Protein AF-A0A963DL92-F1 (afdb_monomer_lite)

pLDDT: mean 77.67, std 17.85, range [33.75, 96.62]

Secondary structure (DSSP, 8-state):
--------------TTSHHHHHHHHHHHHHHHHHHHHHIIIIITTPEEEEEEEEEETTEEEEEEEEEETTEEEEEEEEEETTS-EEEEEEEE---S--------PPPHHHHHHHHHHHHHHHTPPTT-SEEEEEEEEETTEEEEEEEETTEEEEEE-

Sequence (157 aa):
MMRLMVAGVAAGLPLGAAIADLQSETRADVTQLCENAIGDKGYKGYRFEDIEFNEARSGYSVTGQISRGSHRYEFNCVVSTRMSITDLVINPLSGDDDSRSVNSGAPAEAQVACAEEADKYWGLKDGASVPGKSKSTGSGMYEVQVAGGHHRGICTV

Foldseek 3Di:
DDDDDDDDDDPPDPPPPPVVVVVVVLQVLLVVLLVVVVVVLVLPPWDWAPWDWDDDPFFIKIWGWTDDPQWIWIWIWTAGPVRHTPDIDIGTDDDDDDDDDPADFQGSSLQSVVQQVVCVVVVHPRPQKGWDGKHAPDPSKMWTWIDGDPDTDIDID

Radius of gyration: 24.74 Å; chains: 1; bounding box: 31×30×101 Å

Structure (mmCIF, N/CA/C/O backbone):
data_AF-A0A963DL92-F1
#
_entry.id   AF-A0A963DL92-F1
#
loop_
_atom_site.group_PDB
_atom_site.id
_atom_site.type_symbol
_atom_site.label_atom_id
_atom_site.label_alt_id
_atom_site.label_comp_id
_atom_site.label_asym_id
_atom_site.label_entity_id
_atom_site.label_seq_id
_atom_site.pdbx_PDB_ins_code
_atom_site.Cartn_x
_atom_site.Cartn_y
_atom_site.Cartn_z
_atom_site.occupancy
_atom_site.B_iso_or_equiv
_atom_site.auth_seq_id
_atom_site.auth_comp_id
_atom_site.auth_asym_id
_atom_site.auth_atom_id
_atom_site.pdbx_PDB_model_num
ATOM 1 N N . MET A 1 1 ? 15.003 -1.051 79.316 1.00 36.47 1 MET A N 1
ATOM 2 C CA . MET A 1 1 ? 14.473 0.177 78.680 1.00 36.47 1 MET A CA 1
ATOM 3 C C . MET A 1 1 ? 14.297 -0.138 77.197 1.00 36.47 1 MET A C 1
ATOM 5 O O . MET A 1 1 ? 15.255 -0.594 76.604 1.00 36.47 1 MET A O 1
ATOM 9 N N . MET A 1 2 ? 13.054 -0.221 76.699 1.00 34.53 2 MET A N 1
ATOM 10 C CA . MET A 1 2 ? 12.423 0.847 75.886 1.00 34.53 2 MET A CA 1
ATOM 11 C C . MET A 1 2 ? 12.950 0.777 74.430 1.00 34.53 2 MET A C 1
ATOM 13 O O . MET A 1 2 ? 14.148 0.880 74.248 1.00 34.53 2 MET A O 1
ATOM 17 N N . ARG A 1 3 ? 12.193 0.593 73.341 1.00 33.75 3 ARG A N 1
ATOM 18 C CA . ARG A 1 3 ? 10.759 0.702 73.029 1.00 33.75 3 ARG A CA 1
ATOM 19 C C . ARG A 1 3 ? 10.532 0.012 71.666 1.00 33.75 3 ARG A C 1
ATOM 21 O O . ARG A 1 3 ? 11.395 0.091 70.798 1.00 33.75 3 ARG A O 1
ATOM 28 N N . LEU A 1 4 ? 9.364 -0.605 71.491 1.00 40.56 4 LEU A N 1
ATOM 29 C CA . LEU A 1 4 ? 8.785 -1.000 70.202 1.00 40.56 4 LEU A CA 1
ATOM 30 C C . LEU A 1 4 ? 8.721 0.213 69.250 1.00 40.56 4 LEU A C 1
ATOM 32 O O . LEU A 1 4 ? 8.259 1.274 69.671 1.00 40.56 4 LEU A O 1
ATOM 36 N N . MET A 1 5 ? 9.069 0.035 67.973 1.00 42.16 5 MET A N 1
ATOM 37 C CA . MET A 1 5 ? 8.526 0.848 66.880 1.00 42.16 5 MET A CA 1
ATOM 38 C C . MET A 1 5 ? 8.132 -0.061 65.718 1.00 42.16 5 MET A C 1
ATOM 40 O O . MET A 1 5 ? 8.973 -0.581 64.992 1.00 42.16 5 MET A O 1
ATOM 44 N N . VAL A 1 6 ? 6.821 -0.240 65.574 1.00 47.19 6 VAL A N 1
ATOM 45 C CA . VAL A 1 6 ? 6.169 -0.621 64.324 1.00 47.19 6 VAL A CA 1
ATOM 46 C C . VAL A 1 6 ? 5.754 0.690 63.665 1.00 47.19 6 VAL A C 1
ATOM 48 O O . VAL A 1 6 ? 5.028 1.472 64.274 1.00 47.19 6 VAL A O 1
ATOM 51 N N . ALA A 1 7 ? 6.198 0.928 62.437 1.00 47.44 7 ALA A N 1
ATOM 52 C CA . ALA A 1 7 ? 5.613 1.933 61.561 1.00 47.44 7 ALA A CA 1
ATOM 53 C C . ALA A 1 7 ? 5.564 1.338 60.155 1.00 47.44 7 ALA A C 1
ATOM 55 O O . ALA A 1 7 ? 6.566 1.274 59.446 1.00 47.44 7 ALA A O 1
ATOM 56 N N . GLY A 1 8 ? 4.385 0.826 59.804 1.00 52.25 8 GLY A N 1
ATOM 57 C CA . GLY A 1 8 ? 4.052 0.481 58.435 1.00 52.25 8 GLY A CA 1
ATOM 58 C C . GLY A 1 8 ? 3.952 1.751 57.598 1.00 52.25 8 GLY A C 1
ATOM 59 O O . GLY A 1 8 ? 3.365 2.742 58.028 1.00 52.25 8 GLY A O 1
ATOM 60 N N . VAL A 1 9 ? 4.503 1.697 56.392 1.00 50.34 9 VAL A N 1
ATOM 61 C CA . VAL A 1 9 ? 4.176 2.638 55.325 1.00 50.34 9 VAL A CA 1
ATOM 62 C C . VAL A 1 9 ? 3.711 1.799 54.148 1.00 50.34 9 VAL A C 1
ATOM 64 O O . VAL A 1 9 ? 4.392 0.875 53.706 1.00 50.34 9 VAL A O 1
ATOM 67 N N . ALA A 1 10 ? 2.482 2.085 53.740 1.00 47.81 10 ALA A N 1
ATOM 68 C CA . ALA A 1 10 ? 1.745 1.421 52.690 1.00 47.81 10 ALA A CA 1
ATOM 69 C C . ALA A 1 10 ? 2.551 1.362 51.386 1.00 47.81 10 ALA A C 1
ATOM 71 O O . ALA A 1 10 ? 3.040 2.380 50.895 1.00 47.81 10 ALA A O 1
ATOM 72 N N . ALA A 1 11 ? 2.627 0.167 50.803 1.00 43.91 11 ALA A N 1
ATOM 73 C CA . ALA A 1 11 ? 2.991 -0.020 49.410 1.00 43.91 11 ALA A CA 1
ATOM 74 C C . ALA A 1 11 ? 1.883 0.591 48.535 1.00 43.91 11 ALA A C 1
ATOM 76 O O . ALA A 1 11 ? 0.905 -0.067 48.185 1.00 43.91 11 ALA A O 1
ATOM 77 N N . GLY A 1 12 ? 2.008 1.881 48.228 1.00 38.47 12 GLY A N 1
ATOM 78 C CA . GLY A 1 12 ? 1.259 2.515 47.153 1.00 38.47 12 GLY A CA 1
ATOM 79 C C . GLY A 1 12 ? 1.788 1.989 45.825 1.00 38.47 12 GLY A C 1
ATOM 80 O O . GLY A 1 12 ? 2.791 2.484 45.322 1.00 38.47 12 GLY A O 1
ATOM 81 N N . LEU A 1 13 ? 1.142 0.958 45.282 1.00 45.78 13 LEU A N 1
ATOM 82 C CA . LEU A 1 13 ? 1.351 0.531 43.902 1.00 45.78 13 LEU A CA 1
ATOM 83 C C . LEU A 1 13 ? 0.951 1.692 42.975 1.00 45.78 13 LEU A C 1
ATOM 85 O O . LEU A 1 13 ? -0.201 2.132 43.038 1.00 45.78 13 LEU A O 1
ATOM 89 N N . PRO A 1 14 ? 1.839 2.189 42.098 1.00 41.75 14 PRO A N 1
ATOM 90 C CA . PRO A 1 14 ? 1.414 3.062 41.022 1.00 41.75 14 PRO A CA 1
ATOM 91 C C . PRO A 1 14 ? 0.637 2.207 40.013 1.00 41.75 14 PRO A C 1
ATOM 93 O O . PRO A 1 14 ? 1.210 1.589 39.124 1.00 41.75 14 PRO A O 1
ATOM 96 N N . LEU A 1 15 ? -0.692 2.183 40.127 1.00 48.38 15 LEU A N 1
ATOM 97 C CA . LEU A 1 15 ? -1.608 1.584 39.140 1.00 48.38 15 LEU A CA 1
ATOM 98 C C . LEU A 1 15 ? -1.651 2.357 37.798 1.00 48.38 15 LEU A C 1
ATOM 100 O O . LEU A 1 15 ? -2.562 2.167 37.002 1.00 48.38 15 LEU A O 1
ATOM 104 N N . GLY A 1 16 ? -0.678 3.236 37.534 1.00 48.31 16 GLY A N 1
ATOM 105 C CA . GLY A 1 16 ? -0.643 4.115 36.362 1.00 48.31 16 GLY A CA 1
ATOM 106 C C . GLY A 1 16 ? 0.218 3.638 35.188 1.00 48.31 16 GLY A C 1
ATOM 107 O O . GLY A 1 16 ? 0.188 4.284 34.149 1.00 48.31 16 GLY A O 1
ATOM 108 N N . ALA A 1 17 ? 0.984 2.547 35.317 1.00 49.34 17 ALA A N 1
ATOM 109 C CA . ALA A 1 17 ? 1.917 2.118 34.263 1.00 49.34 17 ALA A CA 1
ATOM 110 C C . ALA A 1 17 ? 1.283 1.207 33.191 1.00 49.34 17 ALA A C 1
ATOM 112 O O . ALA A 1 17 ? 1.635 1.300 32.024 1.00 49.34 17 ALA A O 1
ATOM 113 N N . ALA A 1 18 ? 0.288 0.387 33.547 1.00 53.22 18 ALA A N 1
ATOM 114 C CA . ALA A 1 18 ? -0.220 -0.659 32.649 1.00 53.22 18 ALA A CA 1
ATOM 115 C C . ALA A 1 18 ? -1.018 -0.147 31.432 1.00 53.22 18 ALA A C 1
ATOM 117 O O . ALA A 1 18 ? -1.270 -0.904 30.500 1.00 53.22 18 ALA A O 1
ATOM 118 N N . ILE A 1 19 ? -1.447 1.118 31.432 1.00 52.81 19 ILE A N 1
ATOM 119 C CA . ILE A 1 19 ? -2.308 1.670 30.371 1.00 52.81 19 ILE A CA 1
ATOM 120 C C . ILE A 1 19 ? -1.470 2.226 29.208 1.00 52.81 19 ILE A C 1
ATOM 122 O O . ILE A 1 19 ? -1.886 2.146 28.056 1.00 52.81 19 ILE A O 1
ATOM 126 N N . ALA A 1 20 ? -0.273 2.744 29.499 1.00 57.88 20 ALA A N 1
ATOM 127 C CA . ALA A 1 20 ? 0.633 3.274 28.480 1.00 57.88 20 ALA A CA 1
ATOM 128 C C . ALA A 1 20 ? 1.276 2.151 27.649 1.00 57.88 20 ALA A C 1
ATOM 130 O O . ALA A 1 20 ? 1.377 2.276 26.428 1.00 57.88 20 ALA A O 1
ATOM 131 N N . ASP A 1 21 ? 1.640 1.037 28.295 1.00 59.97 21 ASP A N 1
ATOM 132 C CA . ASP A 1 21 ? 2.206 -0.134 27.615 1.00 59.97 21 ASP A CA 1
ATOM 133 C C . ASP A 1 21 ? 1.187 -0.777 26.656 1.00 59.97 21 ASP A C 1
ATOM 135 O O . ASP A 1 21 ? 1.521 -1.068 25.508 1.00 59.97 21 ASP A O 1
ATOM 139 N N . LEU A 1 22 ? -0.087 -0.887 27.063 1.00 60.44 22 LEU A N 1
ATOM 140 C CA . LEU A 1 22 ? -1.154 -1.431 26.209 1.00 60.44 22 LEU A CA 1
ATOM 141 C C . LEU A 1 22 ? -1.434 -0.571 24.966 1.00 60.44 22 LEU A C 1
ATOM 143 O O . LEU A 1 22 ? -1.675 -1.105 23.881 1.00 60.44 22 LEU A O 1
ATOM 147 N N . GLN A 1 23 ? -1.419 0.759 25.108 1.00 64.38 23 GLN A N 1
ATOM 148 C CA . GLN A 1 23 ? -1.606 1.658 23.965 1.00 64.38 23 GLN A CA 1
ATOM 149 C C . GLN A 1 23 ? -0.416 1.608 23.000 1.00 64.38 23 GLN A C 1
ATOM 151 O O . GLN A 1 23 ? -0.613 1.680 21.786 1.00 64.38 23 GLN A O 1
ATOM 156 N N . SER A 1 24 ? 0.807 1.443 23.514 1.00 70.06 24 SER A N 1
ATOM 157 C CA . SER A 1 24 ? 1.994 1.274 22.672 1.00 70.06 24 SER A CA 1
ATOM 158 C C . SER A 1 24 ? 1.967 -0.044 21.892 1.00 70.06 24 SER A C 1
ATOM 160 O O . SER A 1 24 ? 2.336 -0.051 20.718 1.00 70.06 24 SER A O 1
ATOM 162 N N . GLU A 1 25 ? 1.518 -1.136 22.516 1.00 81.81 25 GLU A N 1
ATOM 163 C CA . GLU A 1 25 ? 1.396 -2.453 21.875 1.00 81.81 25 GLU A CA 1
ATOM 164 C C . GLU A 1 25 ? 0.325 -2.433 20.776 1.00 81.81 25 GLU A C 1
ATOM 166 O O . GLU A 1 25 ? 0.605 -2.756 19.624 1.00 81.81 25 GLU A O 1
ATOM 171 N N . THR A 1 26 ? -0.859 -1.889 21.082 1.00 87.50 26 THR A N 1
ATOM 172 C CA . THR A 1 26 ? -1.956 -1.753 20.107 1.00 87.50 26 THR A CA 1
ATOM 173 C C . THR A 1 26 ? -1.536 -0.911 18.901 1.00 87.50 26 THR A C 1
ATOM 175 O O . THR A 1 26 ? -1.816 -1.266 17.757 1.00 87.50 26 THR A O 1
ATOM 178 N N . ARG A 1 27 ? -0.829 0.204 19.130 1.00 90.81 27 ARG A N 1
ATOM 179 C CA . ARG A 1 27 ? -0.306 1.038 18.043 1.00 90.81 27 ARG A CA 1
ATOM 180 C C . ARG A 1 27 ? 0.640 0.252 17.137 1.00 90.81 27 ARG A C 1
ATOM 182 O O . ARG A 1 27 ? 0.532 0.382 15.917 1.00 90.81 27 ARG A O 1
ATOM 189 N N . ALA A 1 28 ? 1.560 -0.521 17.710 1.00 91.81 28 ALA A N 1
ATOM 190 C CA . ALA A 1 28 ? 2.516 -1.314 16.944 1.00 91.81 28 ALA A CA 1
ATOM 191 C C . ALA A 1 28 ? 1.803 -2.388 16.110 1.00 91.81 28 ALA A C 1
ATOM 193 O O . ALA A 1 28 ? 2.036 -2.469 14.904 1.00 91.81 28 ALA A O 1
ATOM 194 N N . ASP A 1 29 ? 0.868 -3.120 16.716 1.00 93.69 29 ASP A N 1
ATOM 195 C CA . ASP A 1 29 ? 0.114 -4.184 16.049 1.00 93.69 29 ASP A CA 1
ATOM 196 C C . ASP A 1 29 ? -0.736 -3.657 14.891 1.00 93.69 29 ASP A C 1
ATOM 198 O O . ASP A 1 29 ? -0.721 -4.213 13.792 1.00 93.69 29 ASP A O 1
ATOM 202 N N . VAL A 1 30 ? -1.467 -2.558 15.108 1.00 94.69 30 VAL A N 1
ATOM 203 C CA . VAL A 1 30 ? -2.293 -1.940 14.062 1.00 94.69 30 VAL A CA 1
ATOM 204 C C . VAL A 1 30 ? -1.412 -1.391 12.939 1.00 94.69 30 VAL A C 1
ATOM 206 O O . VAL A 1 30 ? -1.735 -1.576 11.765 1.00 94.69 30 VAL A O 1
ATOM 209 N N . THR A 1 31 ? -0.287 -0.750 13.275 1.00 95.69 31 THR A N 1
ATOM 210 C CA . THR A 1 31 ? 0.663 -0.248 12.269 1.00 95.69 31 THR A CA 1
ATOM 211 C C . THR A 1 31 ? 1.191 -1.399 11.422 1.00 95.69 31 THR A C 1
ATOM 213 O O . THR A 1 31 ? 1.095 -1.347 10.199 1.00 95.69 31 THR A O 1
ATOM 216 N N . GLN A 1 32 ? 1.641 -2.485 12.050 1.00 95.25 32 GLN A N 1
ATOM 217 C CA . GLN A 1 32 ? 2.167 -3.647 11.342 1.00 95.25 32 GLN A CA 1
ATOM 218 C C . GLN A 1 32 ? 1.101 -4.359 10.496 1.00 95.25 32 GLN A C 1
ATOM 220 O O . GLN A 1 32 ? 1.389 -4.816 9.389 1.00 95.25 32 GLN A O 1
ATOM 225 N N . LEU A 1 33 ? -0.147 -4.424 10.970 1.00 95.50 33 LEU A N 1
ATOM 226 C CA . LEU A 1 33 ? -1.269 -4.942 10.188 1.00 95.50 33 LEU A CA 1
ATOM 227 C C . LEU A 1 33 ? -1.478 -4.126 8.902 1.00 95.50 33 LEU A C 1
ATOM 229 O O . LEU A 1 33 ? -1.632 -4.703 7.824 1.00 95.50 33 LEU A O 1
ATOM 233 N N . CYS A 1 34 ? -1.443 -2.796 9.008 1.00 95.94 34 CYS A N 1
ATOM 234 C CA . CYS A 1 34 ? -1.563 -1.898 7.863 1.00 95.94 34 CYS A CA 1
ATOM 235 C C . CYS A 1 34 ? -0.368 -2.010 6.907 1.00 95.94 34 CYS A C 1
ATOM 237 O O . CYS A 1 34 ? -0.576 -2.107 5.699 1.00 95.94 34 CYS A O 1
ATOM 239 N N . GLU A 1 35 ? 0.865 -2.062 7.418 1.00 95.44 35 GLU A N 1
ATOM 240 C CA . GLU A 1 35 ? 2.072 -2.244 6.601 1.00 95.44 35 GLU A CA 1
ATOM 241 C C . GLU A 1 35 ? 2.029 -3.549 5.797 1.00 95.44 35 GLU A C 1
ATOM 243 O O . GLU A 1 35 ? 2.324 -3.552 4.599 1.00 95.44 35 GLU A O 1
ATOM 248 N N . ASN A 1 36 ? 1.600 -4.648 6.426 1.00 95.06 36 ASN A N 1
ATOM 249 C CA . ASN A 1 36 ? 1.455 -5.942 5.760 1.00 95.06 36 ASN A CA 1
ATOM 250 C C . ASN A 1 36 ? 0.428 -5.882 4.627 1.00 95.06 36 ASN A C 1
ATOM 252 O O . ASN A 1 36 ? 0.716 -6.319 3.516 1.00 95.06 36 ASN A O 1
ATOM 256 N N . ALA A 1 37 ? -0.743 -5.292 4.873 1.00 93.44 37 ALA A N 1
ATOM 257 C CA . ALA A 1 37 ? -1.780 -5.187 3.852 1.00 93.44 37 ALA A CA 1
ATOM 258 C C . ALA A 1 37 ? -1.406 -4.245 2.703 1.00 93.44 37 ALA A C 1
ATOM 260 O O . ALA A 1 37 ? -1.729 -4.521 1.549 1.00 93.44 37 ALA A O 1
ATOM 261 N N . ILE A 1 38 ? -0.689 -3.160 2.998 1.00 91.69 38 ILE A N 1
ATOM 262 C CA . ILE A 1 38 ? -0.095 -2.286 1.981 1.00 91.69 38 ILE A CA 1
ATOM 263 C C . ILE A 1 38 ? 0.924 -3.075 1.152 1.00 91.69 38 ILE A C 1
ATOM 265 O O . ILE A 1 38 ? 0.893 -3.033 -0.07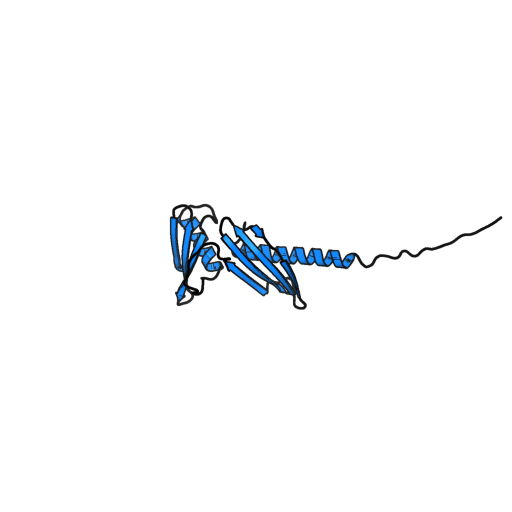8 1.00 91.69 38 ILE A O 1
ATOM 269 N N . GLY A 1 39 ? 1.775 -3.870 1.805 1.00 88.00 39 GLY A N 1
ATOM 270 C CA . GLY A 1 39 ? 2.673 -4.801 1.132 1.00 88.00 39 GLY A CA 1
ATOM 271 C C . GLY A 1 39 ? 1.925 -5.777 0.220 1.00 88.00 39 GLY A C 1
ATOM 272 O O . GLY A 1 39 ? 2.297 -5.947 -0.938 1.00 88.00 39 GLY A O 1
ATOM 273 N N . ASP A 1 40 ? 0.847 -6.390 0.694 1.00 86.56 40 ASP A N 1
ATOM 274 C CA . ASP A 1 40 ? 0.054 -7.345 -0.088 1.00 86.56 40 ASP A CA 1
ATOM 275 C C . ASP A 1 40 ? -0.709 -6.699 -1.257 1.00 86.56 40 ASP A C 1
ATOM 277 O O . ASP A 1 40 ? -1.036 -7.391 -2.219 1.00 86.56 40 ASP A O 1
ATOM 281 N N . LYS A 1 41 ? -0.896 -5.371 -1.245 1.00 81.25 41 LYS A N 1
ATOM 282 C CA . LYS A 1 41 ? -1.334 -4.583 -2.412 1.00 81.25 41 LYS A CA 1
ATOM 283 C C . LYS A 1 41 ? -0.216 -4.272 -3.422 1.00 81.25 41 LYS A C 1
ATOM 285 O O . LYS A 1 41 ? -0.452 -3.536 -4.374 1.00 81.25 41 LYS A O 1
ATOM 290 N N . GLY A 1 42 ? 0.989 -4.814 -3.229 1.00 81.94 42 GLY A N 1
ATOM 291 C CA . GLY A 1 42 ? 2.130 -4.671 -4.142 1.00 81.94 42 GLY A CA 1
ATOM 292 C C . GLY A 1 42 ? 3.169 -3.632 -3.730 1.00 81.94 42 GLY A C 1
ATOM 293 O O . GLY A 1 42 ? 4.165 -3.438 -4.421 1.00 81.94 42 GLY A O 1
ATOM 294 N N . TYR A 1 43 ? 3.004 -2.997 -2.571 1.00 87.25 43 TYR A N 1
ATOM 295 C CA . TYR A 1 43 ? 3.946 -1.995 -2.069 1.00 87.25 43 TYR A CA 1
ATOM 296 C C . TYR A 1 43 ? 5.050 -2.609 -1.188 1.00 87.25 43 TYR A C 1
ATOM 298 O O . TYR A 1 43 ? 5.625 -1.940 -0.325 1.00 87.25 43 TYR A O 1
ATOM 306 N N . LYS A 1 44 ? 5.392 -3.892 -1.389 1.00 87.31 44 LYS A N 1
ATOM 307 C CA . LYS A 1 44 ? 6.505 -4.535 -0.665 1.00 87.31 44 LYS A CA 1
ATOM 308 C C . LYS A 1 44 ? 7.815 -3.801 -0.954 1.00 87.31 44 LYS A C 1
ATOM 310 O O . LYS A 1 44 ? 8.163 -3.515 -2.100 1.00 87.31 44 LYS A O 1
ATOM 315 N N . GLY A 1 45 ? 8.550 -3.496 0.114 1.00 84.12 45 GLY A N 1
ATOM 316 C CA . GLY A 1 45 ? 9.825 -2.779 0.044 1.00 84.12 45 GLY A CA 1
ATOM 317 C C . GLY A 1 45 ? 9.710 -1.261 -0.130 1.00 84.12 45 GLY A C 1
ATOM 318 O O . GLY A 1 45 ? 10.743 -0.606 -0.280 1.00 84.12 45 GLY A O 1
ATOM 319 N N . TYR A 1 46 ? 8.501 -0.691 -0.102 1.00 90.75 46 TYR A N 1
ATOM 320 C CA . TYR A 1 46 ? 8.333 0.755 0.042 1.00 90.75 46 TYR A CA 1
ATOM 321 C C . TYR A 1 46 ? 8.717 1.192 1.460 1.00 90.75 46 TYR A C 1
ATOM 323 O O . TYR A 1 46 ? 8.589 0.434 2.422 1.00 90.75 46 TYR A O 1
ATOM 331 N N . ARG A 1 47 ? 9.223 2.419 1.583 1.00 93.94 47 ARG A N 1
ATOM 332 C CA . ARG A 1 47 ? 9.568 3.040 2.863 1.00 93.94 47 ARG A CA 1
ATOM 333 C C . ARG A 1 47 ? 8.354 3.755 3.421 1.00 93.94 47 ARG A C 1
ATOM 335 O O . ARG A 1 47 ? 7.745 4.536 2.703 1.00 93.94 47 ARG A O 1
ATOM 342 N N . PHE A 1 48 ? 8.046 3.499 4.682 1.00 94.56 48 PHE A N 1
ATOM 343 C CA . PHE A 1 48 ? 6.980 4.161 5.420 1.00 94.56 48 PHE A CA 1
ATOM 344 C C . PHE A 1 48 ? 7.509 5.457 6.042 1.00 94.56 48 PHE A C 1
ATOM 346 O O . PHE A 1 48 ? 8.549 5.460 6.702 1.00 94.56 48 PHE A O 1
ATOM 353 N N . GLU A 1 49 ? 6.811 6.560 5.799 1.00 93.62 49 GLU A N 1
ATOM 354 C CA . GLU A 1 49 ? 7.180 7.918 6.203 1.00 93.62 49 GLU A CA 1
ATOM 355 C C . GLU A 1 49 ? 5.946 8.622 6.787 1.00 93.62 49 GLU A C 1
ATOM 357 O O . GLU A 1 49 ? 4.814 8.275 6.453 1.00 93.62 49 GLU A O 1
ATOM 362 N N . ASP A 1 50 ? 6.153 9.600 7.674 1.00 93.75 50 ASP A N 1
ATOM 363 C CA . ASP A 1 50 ? 5.082 10.426 8.258 1.00 93.75 50 ASP A CA 1
ATOM 364 C C . ASP A 1 50 ? 3.907 9.617 8.855 1.00 93.75 50 ASP A C 1
ATOM 366 O O . ASP A 1 50 ? 2.739 9.963 8.683 1.00 93.75 50 ASP A O 1
ATOM 370 N N . ILE A 1 51 ? 4.217 8.509 9.543 1.00 95.44 51 ILE A N 1
ATOM 371 C CA . ILE A 1 51 ? 3.212 7.584 10.082 1.0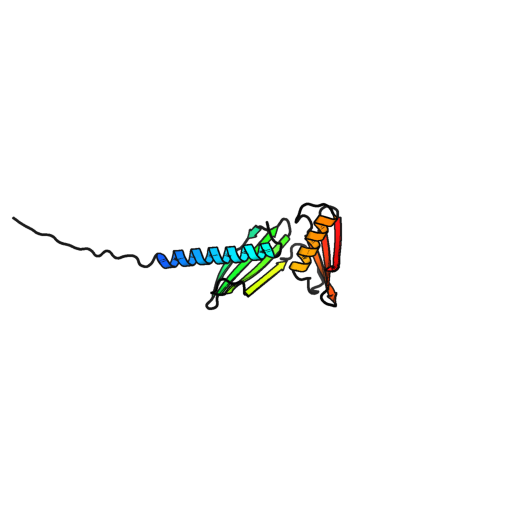0 95.44 51 ILE A CA 1
ATOM 372 C C . ILE A 1 51 ? 2.504 8.186 11.293 1.00 95.44 51 ILE A C 1
ATOM 374 O O . ILE A 1 51 ? 3.103 8.418 12.349 1.00 95.44 51 ILE A O 1
ATOM 378 N N . GLU A 1 52 ? 1.195 8.342 11.162 1.00 94.94 52 GLU A N 1
ATOM 379 C CA . GLU A 1 52 ? 0.304 8.821 12.201 1.00 94.94 52 GLU A CA 1
ATOM 380 C C . GLU A 1 52 ? -0.698 7.729 12.579 1.00 94.94 52 GLU A C 1
ATOM 382 O O . GLU A 1 52 ? -1.358 7.127 11.732 1.00 94.94 52 GLU A O 1
ATOM 387 N N . PHE A 1 53 ? -0.800 7.470 13.881 1.00 94.56 53 PHE A N 1
ATOM 388 C CA . PHE A 1 53 ? -1.758 6.532 14.448 1.00 94.56 53 PHE A CA 1
ATOM 389 C C . PHE A 1 53 ? -2.854 7.314 15.161 1.00 94.56 53 PHE A C 1
ATOM 391 O O . PHE A 1 53 ? -2.566 8.130 16.037 1.00 94.56 53 PHE A O 1
ATOM 398 N N . ASN A 1 54 ? -4.098 7.009 14.820 1.00 93.06 54 ASN A N 1
ATOM 399 C CA . ASN A 1 54 ? -5.281 7.629 15.384 1.00 93.06 54 ASN A CA 1
ATOM 400 C C . ASN A 1 54 ? -6.209 6.552 15.960 1.00 93.06 54 ASN A C 1
ATOM 402 O O . ASN A 1 54 ? -6.581 5.595 15.280 1.00 93.06 54 ASN A O 1
ATOM 406 N N . GLU A 1 55 ? -6.593 6.716 17.224 1.00 91.06 55 GLU A N 1
ATOM 407 C CA . GLU A 1 55 ? -7.547 5.847 17.916 1.00 91.06 55 GLU A CA 1
ATOM 408 C C . GLU A 1 55 ? -8.931 6.511 17.938 1.00 91.06 55 GLU A C 1
ATOM 410 O O . GLU A 1 55 ? -9.083 7.664 18.344 1.00 91.06 55 GLU A O 1
ATOM 415 N N . ALA A 1 56 ? -9.959 5.776 17.518 1.00 84.81 56 ALA A N 1
ATOM 416 C CA . ALA A 1 56 ? -11.349 6.209 17.529 1.00 84.81 56 ALA A CA 1
ATOM 417 C C . ALA A 1 56 ? -12.226 5.20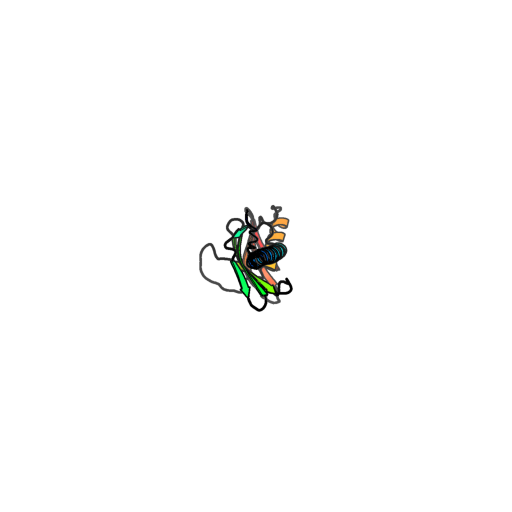7 18.295 1.00 84.81 56 ALA A C 1
ATOM 419 O O . ALA A 1 56 ? -11.891 4.040 18.475 1.00 84.81 56 ALA A O 1
ATOM 420 N N . ARG A 1 57 ? -13.430 5.628 18.705 1.00 82.06 57 ARG A N 1
ATOM 421 C CA . ARG A 1 57 ? -14.362 4.744 19.441 1.00 82.06 57 ARG A CA 1
ATOM 422 C C . ARG A 1 57 ? -14.746 3.469 18.681 1.00 82.06 57 ARG A C 1
ATOM 424 O O . ARG A 1 57 ? -15.154 2.496 19.305 1.00 82.06 57 ARG A O 1
ATOM 431 N N . SER A 1 58 ? -14.682 3.495 17.352 1.00 82.94 58 SER A N 1
ATOM 432 C CA . SER A 1 58 ? -15.081 2.391 16.473 1.00 82.94 58 SER A CA 1
ATOM 433 C C . SER A 1 58 ? -13.905 1.602 15.890 1.00 82.94 58 SER A C 1
ATOM 435 O O . SER A 1 58 ? -14.141 0.659 15.137 1.00 82.94 58 SER A O 1
ATOM 437 N N . GLY A 1 59 ? -12.661 1.958 16.221 1.00 92.31 59 GLY A N 1
ATOM 438 C CA . GLY A 1 59 ? -11.475 1.310 15.671 1.00 92.31 59 GLY A CA 1
ATOM 439 C C . GLY A 1 59 ? -10.263 2.230 15.640 1.00 92.31 59 GLY A C 1
ATOM 440 O O . GLY A 1 59 ? -10.179 3.209 16.374 1.00 92.31 59 GLY A O 1
ATOM 441 N N . TYR A 1 60 ? -9.338 1.916 14.755 1.00 95.00 60 TYR A N 1
ATOM 442 C CA . TYR A 1 60 ? -8.055 2.577 14.610 1.00 95.00 60 TYR A CA 1
ATOM 443 C C . TYR A 1 60 ? -7.884 3.022 13.164 1.00 95.00 60 TYR A C 1
ATOM 445 O O . TYR A 1 60 ? -8.433 2.411 12.246 1.00 95.00 60 TYR A O 1
ATOM 453 N N . SER A 1 61 ? -7.098 4.063 12.948 1.00 94.56 61 SER A N 1
ATOM 454 C CA . SER A 1 61 ? -6.640 4.426 11.616 1.00 94.56 61 SER A CA 1
ATOM 455 C C . SER A 1 61 ? -5.155 4.731 11.637 1.00 94.56 61 SER A C 1
ATOM 457 O O . SER A 1 61 ? -4.676 5.438 12.524 1.00 94.56 61 SER A O 1
ATOM 459 N N . VAL A 1 62 ? -4.446 4.214 10.642 1.00 96.62 62 VAL A N 1
ATOM 460 C CA . VAL A 1 62 ? -3.049 4.536 10.377 1.00 96.62 62 VAL A CA 1
ATOM 461 C C . VAL A 1 62 ? -3.004 5.275 9.057 1.00 96.62 62 VAL A C 1
ATOM 463 O O . VAL A 1 62 ? -3.433 4.753 8.027 1.00 96.62 62 VAL A O 1
ATOM 466 N N . THR A 1 63 ? -2.493 6.493 9.098 1.00 96.50 63 THR A N 1
ATOM 467 C CA . THR A 1 63 ? -2.246 7.313 7.917 1.00 96.50 63 THR A CA 1
ATOM 468 C C . THR A 1 63 ? -0.759 7.560 7.782 1.00 96.50 63 THR A C 1
ATOM 470 O O . THR A 1 63 ? -0.014 7.495 8.758 1.00 96.50 63 THR A O 1
ATOM 473 N N . GLY A 1 64 ? -0.316 7.860 6.575 1.00 95.25 64 GLY A N 1
ATOM 474 C CA . GLY A 1 64 ? 1.065 8.242 6.345 1.00 95.25 64 GLY A CA 1
ATOM 475 C C . GLY A 1 64 ? 1.401 8.208 4.876 1.00 95.25 64 GLY A C 1
ATOM 476 O O . GLY A 1 64 ? 0.519 8.269 4.016 1.00 95.25 64 GLY A O 1
ATOM 477 N N . GLN A 1 65 ? 2.689 8.107 4.591 1.00 94.69 65 GLN A N 1
ATOM 478 C CA . GLN A 1 65 ? 3.202 8.054 3.238 1.00 94.69 65 GLN A CA 1
ATOM 479 C C . GLN A 1 65 ? 4.026 6.796 3.021 1.00 94.69 65 GLN A C 1
ATOM 481 O O . GLN A 1 65 ? 4.657 6.271 3.938 1.00 94.69 65 GLN A O 1
ATOM 486 N N . ILE A 1 66 ? 4.027 6.328 1.780 1.00 93.25 66 ILE A N 1
ATOM 487 C CA . ILE A 1 66 ? 4.944 5.299 1.313 1.00 93.25 66 ILE A CA 1
ATOM 488 C C . ILE A 1 66 ? 5.732 5.814 0.121 1.00 93.25 66 ILE A C 1
ATOM 490 O O . ILE A 1 66 ? 5.176 6.432 -0.791 1.00 93.25 66 ILE A O 1
ATOM 494 N N . SER A 1 67 ? 7.032 5.544 0.108 1.00 89.38 67 SER A N 1
ATOM 495 C CA . SER A 1 67 ? 7.909 5.999 -0.960 1.00 89.38 67 SER A CA 1
ATOM 496 C C . SER A 1 67 ? 8.873 4.924 -1.449 1.00 89.38 67 SER A C 1
ATOM 498 O O . SER A 1 67 ? 9.348 4.063 -0.704 1.00 89.38 67 SER A O 1
ATOM 500 N N . ARG A 1 68 ? 9.165 4.960 -2.751 1.00 84.31 68 ARG A N 1
ATOM 501 C CA . ARG A 1 68 ? 10.205 4.144 -3.387 1.00 84.31 68 ARG A CA 1
ATOM 502 C C . ARG A 1 68 ? 10.784 4.924 -4.563 1.00 84.31 68 ARG A C 1
ATOM 504 O O . ARG A 1 68 ? 10.121 5.137 -5.575 1.00 84.31 68 ARG A O 1
ATOM 511 N N . GLY A 1 69 ? 12.032 5.372 -4.423 1.00 81.69 69 GLY A N 1
ATOM 512 C CA . GLY A 1 69 ? 12.656 6.261 -5.407 1.00 81.69 69 GLY A CA 1
ATOM 513 C C . GLY A 1 69 ? 11.953 7.621 -5.457 1.00 81.69 69 GLY A C 1
ATOM 514 O O . GLY A 1 69 ? 11.797 8.264 -4.425 1.00 81.69 69 GLY A O 1
ATOM 515 N N . SER A 1 70 ? 11.532 8.049 -6.648 1.00 73.25 70 SER A N 1
ATOM 516 C CA . SER A 1 70 ? 10.787 9.297 -6.886 1.00 73.25 70 SER A CA 1
ATOM 517 C C . SER A 1 70 ? 9.281 9.190 -6.621 1.00 73.25 70 SER A C 1
ATOM 519 O O . SER A 1 70 ? 8.583 10.197 -6.686 1.00 73.25 70 SER A O 1
ATOM 521 N N . HIS A 1 71 ? 8.759 7.994 -6.341 1.00 71.94 71 HIS A N 1
ATOM 522 C CA . HIS A 1 71 ? 7.322 7.783 -6.173 1.00 71.94 71 HIS A CA 1
ATOM 523 C C . HIS A 1 71 ? 6.935 7.887 -4.715 1.00 71.94 71 HIS A C 1
ATOM 525 O O . HIS A 1 71 ? 7.534 7.229 -3.864 1.00 71.94 71 HIS A O 1
ATOM 531 N N . ARG A 1 72 ? 5.916 8.701 -4.456 1.00 85.12 72 ARG A N 1
ATOM 532 C CA . ARG A 1 72 ? 5.344 8.928 -3.137 1.00 85.12 72 ARG A CA 1
ATOM 533 C C . ARG A 1 72 ? 3.846 8.715 -3.227 1.00 85.12 72 ARG A C 1
ATOM 535 O O . ARG A 1 72 ? 3.208 9.155 -4.180 1.00 85.12 72 ARG A O 1
ATOM 542 N N . TYR A 1 73 ? 3.300 8.045 -2.232 1.00 87.38 73 TYR A N 1
ATOM 543 C CA . TYR A 1 73 ? 1.872 7.832 -2.083 1.00 87.38 73 TYR A CA 1
ATOM 544 C C . TYR A 1 73 ? 1.492 8.189 -0.656 1.00 87.38 73 TYR A C 1
ATOM 546 O O . TYR A 1 73 ? 2.282 7.973 0.257 1.00 87.38 73 TYR A O 1
ATOM 554 N N . GLU A 1 74 ? 0.297 8.719 -0.468 1.00 93.25 74 GLU A N 1
ATOM 555 C CA . GLU A 1 74 ? -0.356 8.787 0.831 1.00 93.25 74 GLU A CA 1
ATOM 556 C C . GLU A 1 74 ? -1.222 7.544 0.995 1.00 93.25 74 GLU A C 1
ATOM 558 O O . GLU A 1 74 ? -1.768 7.018 0.021 1.00 93.25 74 GLU A O 1
ATOM 563 N N . PHE A 1 75 ? -1.362 7.072 2.224 1.00 94.19 75 PHE A N 1
ATOM 564 C CA . PHE A 1 75 ? -2.284 5.997 2.539 1.00 94.19 75 PHE A CA 1
ATOM 565 C C . PHE A 1 75 ? -3.149 6.347 3.745 1.00 94.19 75 PHE A C 1
ATOM 567 O O . PHE A 1 75 ? -2.751 7.099 4.637 1.00 94.19 75 PHE A O 1
ATOM 574 N N . ASN A 1 76 ? -4.333 5.743 3.774 1.00 95.38 76 ASN A N 1
ATOM 575 C CA . ASN A 1 76 ? -5.222 5.711 4.922 1.00 95.38 76 ASN A CA 1
ATOM 576 C C . ASN A 1 76 ? -5.722 4.276 5.112 1.00 95.38 76 ASN A C 1
ATOM 578 O O . ASN A 1 76 ? -6.424 3.737 4.255 1.00 95.38 76 ASN A O 1
ATOM 582 N N . CYS A 1 77 ? -5.329 3.661 6.222 1.00 96.31 77 CYS A N 1
ATOM 583 C CA . CYS A 1 77 ? -5.687 2.305 6.608 1.00 96.31 77 CYS A CA 1
ATOM 584 C C . CYS A 1 77 ? -6.595 2.356 7.836 1.00 96.31 77 CYS A C 1
ATOM 586 O O . CYS A 1 77 ? -6.168 2.804 8.897 1.00 96.31 77 CYS A O 1
ATOM 588 N N . VAL A 1 78 ? -7.832 1.882 7.713 1.00 95.81 78 VAL A N 1
ATOM 589 C CA . VAL A 1 78 ? -8.802 1.819 8.812 1.00 95.81 78 VAL A CA 1
ATOM 590 C C . VAL A 1 78 ? -8.936 0.379 9.285 1.00 95.81 78 VAL A C 1
ATOM 592 O O . VAL A 1 78 ? -9.184 -0.535 8.496 1.00 95.81 78 VAL A O 1
ATOM 595 N N . VAL A 1 79 ? -8.799 0.182 10.592 1.00 95.62 79 VAL A N 1
ATOM 596 C CA . VAL A 1 79 ? -8.819 -1.116 11.264 1.00 95.62 79 VAL A CA 1
ATOM 597 C C . VAL A 1 79 ? -9.925 -1.118 12.313 1.00 95.62 79 VAL A C 1
ATOM 599 O O . VAL A 1 79 ? -10.042 -0.202 13.120 1.00 95.62 79 VAL A O 1
ATOM 602 N N . SER A 1 80 ? -10.761 -2.152 12.330 1.00 93.06 80 SER A N 1
ATOM 603 C CA . SER A 1 80 ? -11.796 -2.296 13.357 1.00 93.06 80 SER A CA 1
ATOM 604 C C . SER A 1 80 ? -11.195 -2.625 14.730 1.00 93.06 80 SER A C 1
ATOM 606 O O . SER A 1 80 ? -10.076 -3.124 14.836 1.00 93.06 80 SER A O 1
ATOM 608 N N . THR A 1 81 ? -11.983 -2.481 15.798 1.00 91.38 81 THR A N 1
ATOM 609 C CA . THR A 1 81 ? -11.606 -2.965 17.144 1.00 91.38 81 THR A CA 1
ATOM 610 C C . THR A 1 81 ? -11.396 -4.483 17.227 1.00 91.38 81 THR A C 1
ATOM 612 O O . THR A 1 81 ? -10.916 -4.985 18.238 1.00 91.38 81 THR A O 1
ATOM 615 N N . ARG A 1 82 ? -11.752 -5.232 16.175 1.00 91.25 82 ARG A N 1
ATOM 616 C CA . ARG A 1 82 ? -11.497 -6.674 16.041 1.00 91.25 82 ARG A CA 1
ATOM 617 C C . ARG A 1 82 ? -10.224 -6.975 15.244 1.00 91.25 82 ARG A C 1
ATOM 619 O O . ARG A 1 82 ? -10.072 -8.102 14.784 1.00 91.25 82 ARG A O 1
ATOM 626 N N . MET A 1 83 ? -9.346 -5.986 15.057 1.00 90.69 83 MET A N 1
ATOM 627 C CA . MET A 1 83 ? -8.073 -6.118 14.335 1.00 90.69 83 MET A CA 1
ATOM 628 C C . MET A 1 83 ? -8.247 -6.590 12.885 1.00 90.69 83 MET A C 1
ATOM 630 O O . MET A 1 83 ? -7.473 -7.389 12.368 1.00 90.69 83 MET A O 1
ATOM 634 N N . SER A 1 84 ? -9.291 -6.094 12.216 1.00 92.06 84 SER A N 1
ATOM 635 C CA . SER A 1 84 ? -9.560 -6.375 10.804 1.00 92.06 84 SER A CA 1
ATOM 636 C C . SER A 1 84 ? -9.507 -5.089 9.994 1.00 92.06 84 SER A C 1
ATOM 638 O O . SER A 1 84 ? -10.165 -4.116 10.367 1.00 92.06 84 SER A O 1
ATOM 640 N N . ILE A 1 85 ? -8.806 -5.092 8.863 1.00 92.81 85 ILE A N 1
ATOM 641 C CA . ILE A 1 85 ? -8.821 -3.952 7.941 1.00 92.81 85 ILE A CA 1
ATOM 642 C C . ILE A 1 85 ? -10.223 -3.815 7.355 1.00 92.81 85 ILE A C 1
ATOM 644 O O . ILE A 1 85 ? -10.767 -4.762 6.787 1.00 92.81 85 ILE A O 1
ATOM 648 N N . THR A 1 86 ? -10.819 -2.644 7.540 1.00 92.31 86 THR A N 1
ATOM 649 C CA . THR A 1 86 ? -12.139 -2.302 7.004 1.0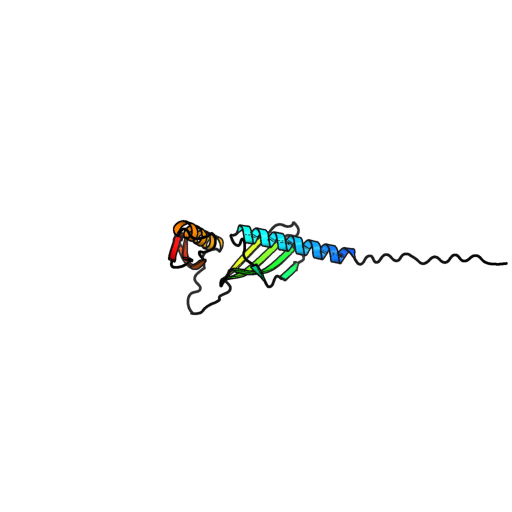0 92.31 86 THR A CA 1
ATOM 650 C C . THR A 1 86 ? -12.041 -1.425 5.771 1.00 92.31 86 THR A C 1
ATOM 652 O O . THR A 1 86 ? -12.924 -1.489 4.924 1.00 92.31 86 THR A O 1
ATOM 655 N N . ASP A 1 87 ? -10.988 -0.614 5.678 1.00 90.38 87 ASP A N 1
ATOM 656 C CA . ASP A 1 87 ? -10.712 0.220 4.515 1.00 90.38 87 ASP A CA 1
ATOM 657 C C . ASP A 1 87 ? -9.202 0.424 4.354 1.00 90.38 87 ASP A C 1
ATOM 659 O O . ASP A 1 87 ? -8.476 0.519 5.344 1.00 90.38 87 ASP A O 1
ATOM 663 N N . LEU A 1 88 ? -8.728 0.464 3.110 1.00 92.12 88 LEU A N 1
ATOM 664 C CA . LEU A 1 88 ? -7.333 0.750 2.782 1.00 92.12 88 LEU A CA 1
ATOM 665 C C . LEU A 1 88 ? -7.258 1.469 1.437 1.00 92.12 88 LEU A C 1
ATOM 667 O O . LEU A 1 88 ? -7.369 0.847 0.372 1.00 92.12 88 LEU A O 1
ATOM 671 N N . VAL A 1 89 ? -7.000 2.771 1.515 1.00 87.69 89 VAL A N 1
ATOM 672 C CA . VAL A 1 89 ? -6.857 3.672 0.370 1.00 87.69 89 VAL A CA 1
ATOM 673 C C . VAL A 1 89 ? -5.396 4.083 0.235 1.00 87.69 89 VAL A C 1
ATOM 675 O O . VAL A 1 89 ? -4.755 4.412 1.231 1.00 87.69 89 VAL A O 1
ATOM 678 N N . ILE A 1 90 ? -4.876 4.064 -0.993 1.00 88.44 90 ILE A N 1
ATOM 679 C CA . ILE A 1 90 ? -3.514 4.494 -1.330 1.00 88.44 90 ILE A CA 1
ATOM 680 C C . ILE A 1 90 ? -3.608 5.409 -2.551 1.00 88.44 90 ILE A C 1
ATOM 682 O O . ILE A 1 90 ? -4.057 4.972 -3.612 1.00 88.44 90 ILE A O 1
ATOM 686 N N . ASN A 1 91 ? -3.185 6.664 -2.409 1.00 83.81 91 ASN A N 1
ATOM 687 C CA . ASN A 1 91 ? -3.260 7.674 -3.461 1.00 83.81 91 ASN A CA 1
ATOM 688 C C . ASN A 1 91 ? -1.861 8.193 -3.808 1.00 83.81 91 ASN A C 1
ATOM 690 O O . ASN A 1 91 ? -1.056 8.418 -2.909 1.00 83.81 91 ASN A O 1
ATOM 694 N N . PRO A 1 92 ? -1.543 8.432 -5.089 1.00 81.25 92 PRO A N 1
ATOM 695 C CA . PRO A 1 92 ? -0.275 9.044 -5.463 1.00 81.25 92 PRO A CA 1
ATOM 696 C C . PRO A 1 92 ? -0.190 10.487 -4.950 1.00 81.25 92 PRO A C 1
ATOM 698 O O . PRO A 1 92 ? -1.066 11.310 -5.222 1.00 81.25 92 PRO A O 1
ATOM 701 N N . LEU A 1 93 ? 0.905 10.812 -4.265 1.00 76.56 93 LEU A N 1
ATOM 702 C CA . LEU A 1 93 ? 1.273 12.184 -3.942 1.00 76.56 93 LEU A CA 1
ATOM 703 C C . LEU A 1 93 ? 1.998 12.754 -5.155 1.00 76.56 93 LEU A C 1
ATOM 705 O O . LEU A 1 93 ? 3.073 12.290 -5.531 1.00 76.56 93 LEU A O 1
ATOM 709 N N . SER A 1 94 ? 1.360 13.721 -5.810 1.00 58.09 94 SER A N 1
ATOM 710 C CA . SER A 1 94 ? 1.871 14.319 -7.043 1.00 58.09 94 SER A CA 1
ATOM 711 C C . SER A 1 94 ? 3.235 14.967 -6.792 1.00 58.09 94 SER A C 1
ATOM 713 O O . SER A 1 94 ? 3.332 15.967 -6.084 1.00 58.09 94 SER A O 1
ATOM 715 N N . GLY A 1 95 ? 4.277 14.386 -7.380 1.00 50.00 95 GLY A N 1
ATOM 716 C CA . GLY A 1 95 ? 5.569 15.014 -7.609 1.00 50.00 95 GLY A CA 1
ATOM 717 C C . GLY A 1 95 ? 5.805 15.054 -9.114 1.00 50.00 95 GLY A C 1
ATOM 718 O O . GLY A 1 95 ? 5.823 14.001 -9.746 1.00 50.00 95 GLY A O 1
ATOM 719 N N . ASP A 1 96 ? 5.958 16.271 -9.630 1.00 41.16 96 ASP A N 1
ATOM 720 C CA . ASP A 1 96 ? 6.259 16.688 -11.005 1.00 41.16 96 ASP A CA 1
ATOM 721 C C . ASP A 1 96 ? 5.067 17.059 -11.918 1.00 41.16 96 ASP A C 1
ATOM 723 O O . ASP A 1 96 ? 4.026 16.407 -11.990 1.00 41.16 96 ASP A O 1
ATOM 727 N N . ASP A 1 97 ? 5.279 18.200 -12.570 1.00 49.34 97 ASP A N 1
ATOM 728 C CA . ASP A 1 97 ? 4.363 19.190 -13.125 1.00 49.34 97 ASP A CA 1
ATOM 729 C C . ASP A 1 97 ? 3.363 18.782 -14.231 1.00 49.34 97 ASP A C 1
ATOM 731 O O . ASP A 1 97 ? 3.469 17.778 -14.935 1.00 49.34 97 ASP A O 1
ATOM 735 N N . ASP A 1 98 ? 2.436 19.731 -14.411 1.00 39.88 98 ASP A N 1
ATOM 736 C CA . ASP A 1 98 ? 1.577 20.019 -15.561 1.00 39.88 98 ASP A CA 1
ATOM 737 C C . ASP A 1 98 ? 0.226 19.297 -15.697 1.00 39.88 98 ASP A C 1
ATOM 739 O O . ASP A 1 98 ? 0.029 18.311 -16.407 1.00 39.88 98 ASP A O 1
ATOM 743 N N . SER A 1 99 ? -0.762 19.959 -15.084 1.00 49.47 99 SER A N 1
ATOM 744 C CA . SER A 1 99 ? -1.944 20.508 -15.760 1.00 49.47 99 SER A CA 1
ATOM 745 C C . SER A 1 99 ? -2.714 19.583 -16.717 1.00 49.47 99 SER A C 1
ATOM 747 O O . SER A 1 99 ? -2.329 19.353 -17.860 1.00 49.47 99 SER A O 1
ATOM 749 N N . ARG A 1 100 ? -3.944 19.263 -16.286 1.00 39.03 100 ARG A N 1
ATOM 750 C CA . ARG A 1 100 ? -5.063 18.641 -17.026 1.00 39.03 100 ARG A CA 1
ATOM 751 C C . ARG A 1 100 ? -4.977 17.123 -17.198 1.00 39.03 100 ARG A C 1
ATOM 753 O O . ARG A 1 100 ? -4.586 16.607 -18.237 1.00 39.03 100 ARG A O 1
ATOM 760 N N . SER A 1 101 ? -5.527 16.402 -16.230 1.00 38.22 101 SER A N 1
ATOM 761 C CA . SER A 1 101 ? -6.869 15.817 -16.367 1.00 38.22 101 SER A CA 1
ATOM 762 C C . SER A 1 101 ? -7.103 14.894 -15.178 1.00 38.22 101 SER A C 1
ATOM 764 O O . SER A 1 101 ? -6.483 13.839 -15.066 1.00 38.22 101 SER A O 1
ATOM 766 N N . VAL A 1 102 ? -7.997 15.310 -14.285 1.00 41.75 102 VAL A N 1
ATOM 767 C CA . VAL A 1 102 ? -8.596 14.437 -13.276 1.00 41.75 102 VAL A CA 1
ATOM 768 C C . VAL A 1 102 ? -9.532 13.497 -14.032 1.00 41.75 102 VAL A C 1
ATOM 770 O O . VAL A 1 102 ? -10.716 13.774 -14.163 1.00 41.75 102 VAL A O 1
ATOM 773 N N . ASN A 1 103 ? -8.996 12.422 -14.603 1.00 41.66 103 ASN A N 1
ATOM 774 C CA . ASN A 1 103 ? -9.803 11.343 -15.157 1.00 41.66 103 ASN A CA 1
ATOM 775 C C . ASN A 1 103 ? -9.433 10.074 -14.407 1.00 41.66 103 ASN A C 1
ATOM 777 O O . ASN A 1 103 ? -8.439 9.440 -14.740 1.00 41.66 103 ASN A O 1
ATOM 781 N N . SER A 1 104 ? -10.227 9.785 -13.370 1.00 50.66 104 SER A N 1
ATOM 782 C CA . SER A 1 104 ? -10.369 8.503 -12.672 1.00 50.66 104 SER A CA 1
ATOM 783 C C . SER A 1 104 ? -9.196 7.553 -12.898 1.00 50.66 104 SER A C 1
ATOM 785 O O . SER A 1 104 ? -9.256 6.685 -13.774 1.00 50.66 104 SER A O 1
ATOM 787 N N . GLY A 1 105 ? -8.117 7.775 -12.142 1.00 63.25 105 GLY A N 1
ATOM 788 C CA . GLY A 1 105 ? -6.955 6.897 -12.172 1.00 63.25 105 GLY A CA 1
ATOM 789 C C . GLY A 1 105 ? -7.390 5.450 -11.952 1.00 63.25 105 GLY A C 1
ATOM 790 O O . GLY A 1 105 ? -8.349 5.184 -11.224 1.00 63.25 105 GLY A O 1
ATOM 791 N N . ALA A 1 106 ? -6.714 4.522 -12.623 1.00 71.25 106 ALA A N 1
ATOM 792 C CA . ALA A 1 106 ? -6.903 3.101 -12.384 1.00 71.25 106 ALA A CA 1
ATOM 793 C C . ALA A 1 106 ? -6.738 2.792 -10.888 1.00 71.25 106 ALA A C 1
ATOM 795 O O . ALA A 1 106 ? -5.938 3.466 -10.229 1.00 71.25 106 ALA A O 1
ATOM 796 N N . PRO A 1 107 ? -7.453 1.797 -10.340 1.00 75.81 107 PRO A N 1
ATOM 797 C CA . PRO A 1 107 ? -7.218 1.361 -8.970 1.00 75.81 107 PRO A CA 1
ATOM 798 C C . PRO A 1 107 ? -5.732 1.026 -8.770 1.00 75.81 107 PRO A C 1
ATOM 800 O O . PRO A 1 107 ? -5.050 0.605 -9.709 1.00 75.81 107 PRO A O 1
ATOM 803 N N . ALA A 1 108 ? -5.212 1.256 -7.565 1.00 72.94 108 ALA A N 1
ATOM 804 C CA . ALA A 1 108 ? -3.798 1.046 -7.248 1.00 72.94 108 ALA A CA 1
ATOM 805 C C . ALA A 1 108 ? -3.338 -0.372 -7.626 1.00 72.94 108 ALA A C 1
ATOM 807 O O . ALA A 1 108 ? -2.264 -0.559 -8.190 1.00 72.94 108 ALA A O 1
ATOM 808 N N . GLU A 1 109 ? -4.214 -1.351 -7.420 1.00 74.69 109 GLU A N 1
ATOM 809 C CA . GLU A 1 109 ? -4.017 -2.752 -7.769 1.00 74.69 109 GLU A CA 1
ATOM 810 C C . GLU A 1 109 ? -3.777 -2.945 -9.277 1.00 74.69 109 GLU A C 1
ATOM 812 O O . GLU A 1 109 ? -2.868 -3.665 -9.681 1.00 74.69 109 GLU A O 1
ATOM 817 N N . ALA A 1 110 ? -4.546 -2.253 -10.120 1.00 81.56 110 ALA A N 1
ATOM 818 C CA . ALA A 1 110 ? -4.395 -2.281 -11.575 1.00 81.56 110 ALA A CA 1
ATOM 819 C C . ALA A 1 110 ? -3.086 -1.609 -12.026 1.00 81.56 110 ALA A C 1
ATOM 821 O O . ALA A 1 110 ? -2.423 -2.062 -12.962 1.00 81.56 110 ALA A O 1
ATOM 822 N N . GLN A 1 111 ? -2.684 -0.542 -11.336 1.00 82.88 111 GLN A N 1
ATOM 823 C CA . GLN A 1 111 ? -1.423 0.141 -11.609 1.00 82.88 111 GLN A CA 1
ATOM 824 C C . GLN A 1 111 ? -0.213 -0.740 -11.279 1.00 82.88 111 GLN A C 1
ATOM 826 O O . GLN A 1 111 ? 0.702 -0.858 -12.093 1.00 82.88 111 GLN A O 1
ATOM 831 N N . VAL A 1 112 ? -0.237 -1.393 -10.117 1.00 82.69 112 VAL A N 1
ATOM 832 C CA . VAL A 1 112 ? 0.792 -2.346 -9.688 1.00 82.69 112 VAL A CA 1
ATOM 833 C C . VAL A 1 112 ? 0.862 -3.532 -10.644 1.00 82.69 112 VAL A C 1
ATOM 835 O O . VAL A 1 112 ? 1.948 -3.853 -11.114 1.00 82.69 112 VAL A O 1
ATOM 838 N N . ALA A 1 113 ? -0.275 -4.137 -11.000 1.00 85.19 113 ALA A N 1
ATOM 839 C CA . ALA A 1 113 ? -0.299 -5.269 -11.924 1.00 85.19 113 ALA A CA 1
ATOM 840 C C . ALA A 1 113 ? 0.347 -4.919 -13.277 1.00 85.19 113 ALA A C 1
ATOM 842 O O . ALA A 1 113 ? 1.131 -5.696 -13.817 1.00 85.19 113 ALA A O 1
ATOM 843 N N . CYS A 1 114 ? 0.085 -3.716 -13.800 1.00 86.62 114 CYS A N 1
ATOM 844 C CA . CYS A 1 114 ? 0.750 -3.234 -15.010 1.00 86.62 114 CYS A CA 1
ATOM 845 C C . CYS A 1 114 ? 2.269 -3.075 -14.828 1.00 86.62 114 CYS A C 1
ATOM 847 O O . CYS A 1 114 ? 3.039 -3.433 -15.719 1.00 86.62 114 CYS A O 1
ATOM 849 N N . ALA A 1 115 ? 2.712 -2.558 -13.683 1.00 84.62 115 ALA A N 1
ATOM 850 C CA . ALA A 1 115 ? 4.131 -2.410 -13.382 1.00 84.62 115 ALA A CA 1
ATOM 851 C C . ALA A 1 115 ? 4.850 -3.764 -13.291 1.00 84.62 115 ALA A C 1
ATOM 853 O O . ALA A 1 115 ? 5.902 -3.943 -13.902 1.00 84.62 115 ALA A O 1
ATOM 854 N N . GLU A 1 116 ? 4.253 -4.741 -12.611 1.00 87.44 116 GLU A N 1
ATOM 855 C CA . GLU A 1 116 ? 4.804 -6.095 -12.500 1.00 87.44 116 GLU A CA 1
ATOM 856 C C . GLU A 1 116 ? 4.891 -6.799 -13.858 1.00 87.44 116 GLU A C 1
ATOM 858 O O . GLU A 1 116 ? 5.896 -7.439 -14.173 1.00 87.44 116 GLU A O 1
ATOM 863 N N . GLU A 1 117 ? 3.859 -6.672 -14.694 1.00 88.81 117 GLU A N 1
ATOM 864 C CA . GLU A 1 117 ? 3.883 -7.234 -16.046 1.00 88.81 117 GLU A CA 1
ATOM 865 C C . GLU A 1 117 ? 4.930 -6.551 -16.930 1.00 88.81 117 GLU A C 1
ATOM 867 O O . GLU A 1 117 ? 5.603 -7.219 -17.716 1.00 88.81 117 GLU A O 1
ATOM 872 N N . ALA A 1 118 ? 5.133 -5.243 -16.774 1.00 87.75 118 ALA A N 1
ATOM 873 C CA . ALA A 1 118 ? 6.179 -4.523 -17.487 1.00 87.75 118 ALA A CA 1
ATOM 874 C C . ALA A 1 118 ? 7.585 -4.968 -17.064 1.00 87.75 118 ALA A C 1
ATOM 876 O O . ALA A 1 118 ? 8.444 -5.151 -17.928 1.00 87.75 118 ALA A O 1
ATOM 877 N N . ASP A 1 119 ? 7.809 -5.221 -15.771 1.00 86.06 119 ASP A N 1
ATOM 878 C CA . ASP A 1 119 ? 9.075 -5.770 -15.279 1.00 86.06 119 ASP A CA 1
ATOM 879 C C . ASP A 1 119 ? 9.380 -7.130 -15.896 1.00 86.06 119 ASP A C 1
ATOM 881 O O . ASP A 1 119 ? 10.473 -7.335 -16.431 1.00 86.06 119 ASP A O 1
ATOM 885 N N . LYS A 1 120 ? 8.391 -8.030 -15.914 1.00 88.25 120 LYS A N 1
ATOM 886 C CA . LYS A 1 120 ? 8.523 -9.343 -16.559 1.00 88.25 120 LYS A CA 1
ATOM 887 C C . LYS A 1 120 ? 8.780 -9.208 -18.056 1.00 88.25 120 LYS A C 1
ATOM 889 O O . LYS A 1 120 ? 9.677 -9.862 -18.587 1.00 88.25 120 LYS A O 1
ATOM 894 N N . TYR A 1 121 ? 8.013 -8.359 -18.738 1.00 90.31 121 TYR A N 1
ATOM 895 C CA . TYR A 1 121 ? 8.094 -8.188 -20.187 1.00 90.31 121 TYR A CA 1
ATOM 896 C C . TYR A 1 121 ? 9.429 -7.573 -20.631 1.00 90.31 121 TYR A C 1
ATOM 898 O O . TYR A 1 121 ? 9.988 -7.970 -21.654 1.00 90.31 121 TYR A O 1
ATOM 906 N N . TRP A 1 122 ? 9.973 -6.629 -19.860 1.00 90.81 122 TRP A N 1
ATOM 907 C CA . TRP A 1 122 ? 11.254 -5.979 -20.148 1.00 90.81 122 TRP A CA 1
ATOM 908 C C . TRP A 1 122 ? 12.463 -6.668 -19.502 1.00 90.81 122 TRP A C 1
ATOM 910 O O . TRP A 1 122 ? 13.591 -6.215 -19.696 1.00 90.81 122 TRP A O 1
ATOM 920 N N . GLY A 1 123 ? 12.259 -7.764 -18.762 1.00 90.12 123 GLY A N 1
ATOM 921 C CA . GLY A 1 123 ? 13.332 -8.473 -18.060 1.00 90.12 123 GLY A CA 1
ATOM 922 C C . GLY A 1 123 ? 14.029 -7.605 -17.010 1.00 90.12 123 GLY A C 1
ATOM 923 O O . GLY A 1 123 ? 15.236 -7.737 -16.790 1.00 90.12 123 GLY A O 1
ATOM 924 N N . LEU A 1 124 ? 13.290 -6.673 -16.407 1.00 82.25 124 LEU A N 1
ATOM 925 C CA . LEU A 1 124 ? 13.786 -5.808 -15.348 1.00 82.25 124 LEU A CA 1
ATOM 926 C C . LEU A 1 124 ? 13.673 -6.517 -13.993 1.00 82.25 124 LEU A C 1
ATOM 928 O O . LEU A 1 124 ? 13.077 -7.582 -13.859 1.00 82.25 124 LEU A O 1
ATOM 932 N N . LYS A 1 125 ? 14.299 -5.933 -12.970 1.00 81.12 125 LYS A N 1
ATOM 933 C CA . LYS A 1 125 ? 14.136 -6.408 -11.590 1.00 81.12 125 LYS A CA 1
ATOM 934 C C . LYS A 1 125 ? 12.734 -6.062 -11.093 1.00 81.12 125 LYS A C 1
ATOM 936 O O . LYS A 1 125 ? 12.250 -4.986 -11.409 1.00 81.12 125 LYS A O 1
ATOM 941 N N . ASP A 1 126 ? 12.161 -6.898 -10.234 1.00 79.62 126 ASP A N 1
ATOM 942 C CA . ASP A 1 126 ? 10.837 -6.646 -9.658 1.00 79.62 126 ASP A CA 1
ATOM 943 C C . ASP A 1 126 ? 10.741 -5.276 -8.951 1.00 79.62 126 ASP A C 1
ATOM 945 O O . ASP A 1 126 ? 11.536 -4.912 -8.067 1.00 79.62 126 ASP A O 1
ATOM 949 N N . GLY A 1 127 ? 9.732 -4.502 -9.345 1.00 74.38 127 GLY A N 1
ATOM 950 C CA . GLY A 1 127 ? 9.505 -3.124 -8.929 1.00 74.38 127 GLY A CA 1
ATOM 951 C C . GLY A 1 127 ? 10.498 -2.126 -9.530 1.00 74.38 127 GLY A C 1
ATOM 952 O O . GLY A 1 127 ? 10.825 -1.135 -8.870 1.00 74.38 127 GLY A O 1
ATOM 953 N N . ALA A 1 128 ? 11.049 -2.405 -10.715 1.00 76.50 128 ALA A N 1
ATOM 954 C CA . ALA A 1 128 ? 11.842 -1.445 -11.488 1.00 76.50 128 ALA A CA 1
ATOM 955 C C . ALA A 1 128 ? 10.969 -0.614 -12.437 1.00 76.50 128 ALA A C 1
ATOM 957 O O . ALA A 1 128 ? 11.325 0.520 -12.767 1.00 76.50 128 ALA A O 1
ATOM 958 N N . SER A 1 129 ? 9.843 -1.174 -12.866 1.00 80.44 129 SER A N 1
ATOM 959 C CA . SER A 1 129 ? 8.831 -0.511 -13.666 1.00 80.44 129 SER A CA 1
ATOM 960 C C . SER A 1 129 ? 7.867 0.235 -12.767 1.00 80.44 129 SER A C 1
ATOM 962 O O . SER A 1 129 ? 7.532 -0.184 -11.661 1.00 80.44 129 SER A O 1
ATOM 964 N N . VAL A 1 130 ? 7.425 1.378 -13.263 1.00 71.44 130 VAL A N 1
ATOM 965 C CA . VAL A 1 130 ? 6.653 2.345 -12.507 1.00 71.44 130 VAL A CA 1
ATOM 966 C C . VAL A 1 130 ? 5.394 2.685 -13.290 1.00 71.44 130 VAL A C 1
ATOM 968 O O . VAL A 1 130 ? 5.505 3.117 -14.444 1.00 71.44 130 VAL A O 1
ATOM 971 N N . PRO A 1 131 ? 4.205 2.553 -12.680 1.00 80.44 131 PRO A N 1
ATOM 972 C CA . PRO A 1 131 ? 2.979 3.020 -13.292 1.00 80.44 131 PRO A CA 1
ATOM 973 C C . PRO A 1 131 ? 2.924 4.553 -13.262 1.00 80.44 131 PRO A C 1
ATOM 975 O O . PRO A 1 131 ? 3.186 5.201 -12.251 1.00 80.44 131 PRO A O 1
ATOM 978 N N . GLY A 1 132 ? 2.595 5.135 -14.405 1.00 76.50 132 GLY A N 1
ATOM 979 C CA . GLY A 1 132 ? 2.376 6.556 -14.613 1.00 76.50 132 GLY A CA 1
ATOM 980 C C . GLY A 1 132 ? 0.893 6.869 -14.787 1.00 76.50 132 GLY A C 1
ATOM 981 O O . GLY A 1 132 ? 0.032 6.394 -14.050 1.00 76.50 132 GLY A O 1
ATOM 982 N N . LYS A 1 133 ? 0.577 7.700 -15.784 1.00 76.88 133 LYS A N 1
ATOM 983 C CA . LYS A 1 133 ? -0.802 8.130 -16.047 1.00 76.88 133 LYS A CA 1
ATOM 984 C C . LYS A 1 133 ? -1.688 6.933 -16.378 1.00 76.88 133 LYS A C 1
ATOM 986 O O . LYS A 1 133 ? -1.303 6.072 -17.167 1.00 76.88 133 LYS A O 1
ATOM 991 N N . SER A 1 134 ? -2.902 6.936 -15.848 1.00 76.81 134 SER A N 1
ATOM 992 C CA . SER A 1 134 ? -3.904 5.921 -16.148 1.00 76.81 134 SER A CA 1
ATOM 993 C C . SER A 1 134 ? -5.237 6.547 -16.544 1.00 76.81 134 SER A C 1
ATOM 995 O O . SER A 1 134 ? -5.518 7.698 -16.213 1.00 76.81 134 SER A O 1
ATOM 997 N N . LYS A 1 135 ? -6.037 5.806 -17.311 1.00 77.50 135 LYS A N 1
ATOM 998 C CA . LYS A 1 135 ? -7.401 6.191 -17.692 1.00 77.50 135 LYS A CA 1
ATOM 999 C C . LYS A 1 135 ? -8.287 4.951 -17.749 1.00 77.50 135 LYS A C 1
ATOM 1001 O O . LYS A 1 135 ? -7.840 3.900 -18.200 1.00 77.50 135 LYS A O 1
ATOM 1006 N N . SER A 1 136 ? -9.551 5.072 -17.354 1.00 74.88 136 SER A N 1
ATOM 1007 C CA . SER A 1 136 ? -10.532 4.022 -17.644 1.00 74.88 136 SER A CA 1
ATOM 1008 C C . SER A 1 136 ? -10.841 3.983 -19.142 1.00 74.88 136 SER A C 1
ATOM 1010 O O . SER A 1 136 ? -11.026 5.028 -19.770 1.00 74.88 136 SER A O 1
ATOM 1012 N N . THR A 1 137 ? -10.915 2.783 -19.712 1.00 76.31 137 THR A N 1
ATOM 1013 C CA . THR A 1 137 ? -11.352 2.550 -21.098 1.00 76.31 137 THR A CA 1
ATOM 1014 C C . THR A 1 137 ? -12.830 2.154 -21.190 1.00 76.31 137 THR A C 1
ATOM 1016 O O . THR A 1 137 ? -13.345 1.937 -22.286 1.00 76.31 137 THR A O 1
ATOM 1019 N N . GLY A 1 138 ? -13.541 2.128 -20.056 1.00 64.69 138 GLY A N 1
ATOM 1020 C CA . GLY A 1 138 ? -14.904 1.612 -19.947 1.00 64.69 138 GLY A CA 1
ATOM 1021 C C . GLY A 1 138 ? -14.931 0.110 -19.643 1.00 64.69 138 GLY A C 1
ATOM 1022 O O . GLY A 1 138 ? -13.916 -0.575 -19.711 1.00 64.69 138 GLY A O 1
ATOM 1023 N N . SER A 1 139 ? -16.098 -0.409 -19.255 1.00 70.56 139 SER A N 1
ATOM 1024 C CA . SER A 1 139 ? -16.300 -1.842 -18.951 1.00 70.56 139 SER A CA 1
ATOM 1025 C C . SER A 1 139 ? -15.442 -2.407 -17.805 1.00 70.56 139 SER A C 1
ATOM 1027 O O . SER A 1 139 ? -15.218 -3.611 -17.751 1.00 70.56 139 SER A O 1
ATOM 1029 N N . GLY A 1 140 ? -14.977 -1.555 -16.884 1.00 73.69 140 GLY A N 1
ATOM 1030 C CA . GLY A 1 140 ? -14.113 -1.964 -15.767 1.0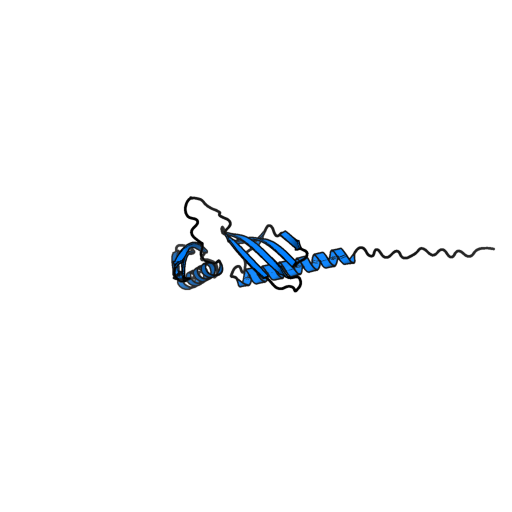0 73.69 140 GLY A CA 1
ATOM 1031 C C . GLY A 1 140 ? -12.635 -2.127 -16.131 1.00 73.69 140 GLY A C 1
ATOM 1032 O O . GLY A 1 140 ? -11.868 -2.556 -15.281 1.00 73.69 140 GLY A O 1
ATOM 1033 N N . MET A 1 141 ? -12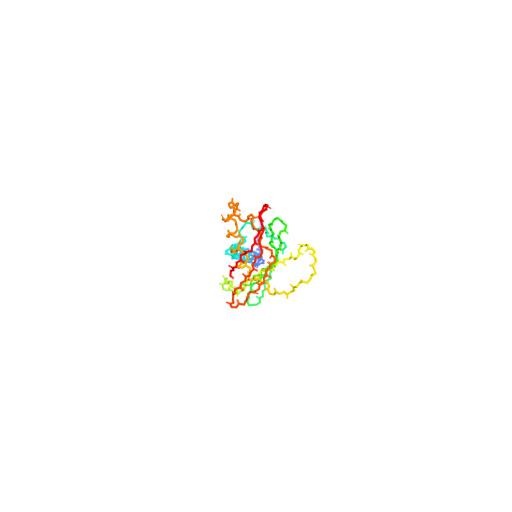.250 -1.763 -17.358 1.00 78.31 141 MET A N 1
ATOM 1034 C CA . MET A 1 141 ? -10.875 -1.831 -17.847 1.00 78.31 141 MET A CA 1
ATOM 1035 C C . MET A 1 141 ? -10.173 -0.469 -17.721 1.00 78.31 141 MET A C 1
ATOM 1037 O O . MET A 1 141 ? -10.805 0.601 -17.771 1.00 78.31 141 MET A O 1
ATOM 1041 N N . TYR A 1 142 ? -8.850 -0.505 -17.609 1.00 82.38 142 TYR A N 1
ATOM 1042 C CA . TYR A 1 142 ? -7.985 0.653 -17.463 1.00 82.38 142 TYR A CA 1
ATOM 1043 C C . TYR A 1 142 ? -6.739 0.529 -18.329 1.00 82.38 142 TYR A C 1
ATOM 1045 O O . TYR A 1 142 ? -6.080 -0.502 -18.368 1.00 82.38 142 TYR A O 1
ATOM 1053 N N . GLU A 1 143 ? -6.370 1.621 -18.987 1.00 85.06 143 GLU A N 1
ATOM 1054 C CA . GLU A 1 143 ? -5.051 1.772 -19.588 1.00 85.06 143 GLU A CA 1
ATOM 1055 C C . GLU A 1 143 ? -4.125 2.447 -18.580 1.00 85.06 143 GLU A C 1
ATOM 1057 O O . GLU A 1 143 ? -4.410 3.556 -18.124 1.00 85.06 143 GLU A O 1
ATOM 1062 N N . VAL A 1 144 ? -3.011 1.797 -18.255 1.00 84.88 144 VAL A N 1
ATOM 1063 C CA . VAL A 1 144 ? -1.980 2.298 -17.344 1.00 84.88 144 VAL A CA 1
ATOM 1064 C C . VAL A 1 144 ? -0.688 2.466 -18.132 1.00 84.88 144 VAL A C 1
ATOM 1066 O O . VAL A 1 144 ? -0.163 1.508 -18.692 1.00 84.88 144 VAL A O 1
ATOM 1069 N N . GLN A 1 145 ? -0.166 3.689 -18.199 1.00 86.75 145 GLN A N 1
ATOM 1070 C CA . GLN A 1 145 ? 1.175 3.929 -18.726 1.00 86.75 145 GLN A CA 1
ATOM 1071 C C . GLN A 1 145 ? 2.199 3.394 -17.735 1.00 86.75 145 GLN A C 1
ATOM 1073 O O . GLN A 1 145 ? 2.024 3.554 -16.535 1.00 86.75 145 GLN A O 1
ATOM 1078 N N . VAL A 1 146 ? 3.283 2.812 -18.224 1.00 85.81 146 VAL A N 1
ATOM 1079 C CA . VAL A 1 146 ? 4.348 2.263 -17.388 1.00 85.81 146 VAL A CA 1
ATOM 1080 C C . VAL A 1 146 ? 5.708 2.605 -17.977 1.00 85.81 146 VAL A C 1
ATOM 1082 O O . VAL A 1 146 ? 5.870 2.676 -19.199 1.00 85.81 146 VAL A O 1
ATOM 1085 N N . ALA A 1 147 ? 6.686 2.864 -17.117 1.00 83.81 147 ALA A N 1
ATOM 1086 C CA . ALA A 1 147 ? 8.057 3.165 -17.509 1.00 83.81 147 ALA A CA 1
ATOM 1087 C C . ALA A 1 147 ? 9.050 2.388 -16.640 1.00 83.81 147 ALA A C 1
ATOM 1089 O O . ALA A 1 147 ? 8.883 2.335 -15.428 1.00 83.81 147 ALA A O 1
ATOM 1090 N N . GLY A 1 148 ? 10.093 1.825 -17.249 1.00 81.62 148 GLY A N 1
ATOM 1091 C CA . GLY A 1 148 ? 11.125 1.052 -16.557 1.00 81.62 148 GLY A CA 1
ATOM 1092 C C . GLY A 1 148 ? 12.447 1.111 -17.319 1.00 81.62 148 GLY A C 1
ATOM 1093 O O . GLY A 1 148 ? 12.520 0.737 -18.489 1.00 81.62 148 GLY A O 1
ATOM 1094 N N . GLY A 1 149 ? 13.506 1.628 -16.689 1.00 81.44 149 GLY A N 1
ATOM 1095 C CA . GLY A 1 149 ? 14.797 1.853 -17.352 1.00 81.44 149 GLY A CA 1
ATOM 1096 C C . GLY A 1 149 ? 14.677 2.770 -18.580 1.00 81.44 149 GLY A C 1
ATOM 1097 O O . GLY A 1 149 ? 14.313 3.938 -18.459 1.00 81.44 149 GLY A O 1
ATOM 1098 N N . HIS A 1 150 ? 14.977 2.236 -19.768 1.00 86.12 150 HIS A N 1
ATOM 1099 C CA . HIS A 1 150 ? 14.815 2.933 -21.055 1.00 86.12 150 HIS A CA 1
ATOM 1100 C C . HIS A 1 150 ? 13.508 2.580 -21.785 1.00 86.12 150 HIS A C 1
ATOM 1102 O O . HIS A 1 150 ? 13.295 3.017 -22.917 1.00 86.12 150 HIS A O 1
ATOM 1108 N N . HIS A 1 151 ? 12.634 1.795 -21.157 1.00 86.75 151 HIS A N 1
ATOM 1109 C CA . HIS A 1 151 ? 11.398 1.311 -21.751 1.00 86.75 151 HIS A CA 1
ATOM 1110 C C . HIS A 1 151 ? 10.186 2.114 -21.273 1.00 86.75 151 HIS A C 1
ATOM 1112 O O . HIS A 1 151 ? 10.130 2.596 -20.139 1.00 86.75 151 HIS A O 1
ATOM 1118 N N . ARG A 1 152 ? 9.205 2.266 -22.166 1.00 88.38 152 ARG A N 1
ATOM 1119 C CA . ARG A 1 152 ? 7.896 2.866 -21.893 1.00 88.38 152 ARG A CA 1
ATOM 1120 C C . ARG A 1 152 ? 6.826 2.065 -22.618 1.00 88.38 152 ARG A C 1
ATOM 1122 O O . ARG A 1 152 ? 7.041 1.648 -23.754 1.00 88.38 152 ARG A O 1
ATOM 1129 N N . GLY A 1 153 ? 5.687 1.866 -21.970 1.00 86.44 153 GLY A N 1
ATOM 1130 C CA . GLY A 1 153 ? 4.587 1.067 -22.494 1.00 86.44 153 GLY A CA 1
ATOM 1131 C C . GLY A 1 153 ? 3.250 1.458 -21.882 1.00 86.44 153 GLY A C 1
ATOM 1132 O O . GLY A 1 153 ? 3.173 2.353 -21.040 1.00 86.44 153 GLY A O 1
ATOM 1133 N N . ILE A 1 154 ? 2.194 0.791 -22.336 1.00 87.88 154 ILE A N 1
ATOM 1134 C CA . ILE A 1 154 ? 0.845 0.910 -21.783 1.00 87.88 154 ILE A CA 1
ATOM 1135 C C . ILE A 1 154 ? 0.326 -0.505 -21.567 1.00 87.88 154 ILE A C 1
ATOM 1137 O O . ILE A 1 154 ? 0.340 -1.298 -22.509 1.00 87.88 154 ILE A O 1
ATOM 1141 N N . CYS A 1 155 ? -0.140 -0.812 -20.361 1.00 85.81 155 CYS A N 1
ATOM 1142 C CA . CYS A 1 155 ? -0.890 -2.035 -20.100 1.00 85.81 155 CYS A CA 1
ATOM 1143 C C . CYS A 1 155 ? -2.381 -1.730 -20.104 1.00 85.81 155 CYS A C 1
ATOM 1145 O O . CYS A 1 155 ? -2.798 -0.654 -19.676 1.00 85.81 155 CYS A O 1
ATOM 1147 N N . THR A 1 156 ? -3.178 -2.692 -20.559 1.00 87.62 156 THR A N 1
ATOM 1148 C CA . THR A 1 156 ? -4.627 -2.686 -20.344 1.00 87.62 156 THR A CA 1
ATOM 1149 C C . THR A 1 156 ? -4.942 -3.739 -19.291 1.00 87.62 156 THR A C 1
ATOM 1151 O O . THR A 1 156 ? -4.555 -4.894 -19.468 1.00 87.62 156 THR A O 1
ATOM 1154 N N . VAL A 1 157 ? -5.587 -3.326 -18.206 1.00 77.62 157 VAL A N 1
ATOM 1155 C CA . VAL A 1 157 ? -5.876 -4.125 -17.003 1.00 77.62 157 VAL A CA 1
ATOM 1156 C C . VAL A 1 157 ? -7.334 -4.008 -16.607 1.00 77.62 157 VAL A C 1
ATOM 1158 O O . VAL A 1 157 ? -7.933 -2.953 -16.909 1.00 77.62 157 VAL A O 1
#